Protein AF-A0A7S2UHL0-F1 (afdb_monomer_lite)

Sequence (175 aa):
FMGHSFGGSTALTAAHRRPHIPLCVVAHEPAVDWMPSDSRQALFLKEQIIGNESGEEKKDNNMKQKGHAQSIHDVNMLFLYSHEWNGYGWGCIKELKELQQIGKLGPANGLSDVGVIDEAFHQEFSDSCSLTPLWLGRATKATGKRNPLDTSEEISTRTHSFIESARRSSMSTED

Structure (mmCIF, N/CA/C/O backbone):
data_AF-A0A7S2UHL0-F1
#
_entry.id   AF-A0A7S2UHL0-F1
#
loop_
_atom_site.group_PDB
_atom_site.id
_atom_site.type_symbol
_atom_site.label_atom_id
_atom_site.label_alt_id
_atom_site.label_comp_id
_atom_site.label_asym_id
_atom_site.label_entity_id
_atom_site.label_seq_id
_atom_site.pdbx_PDB_ins_code
_atom_site.Cartn_x
_atom_site.Cartn_y
_atom_site.Cartn_z
_atom_site.occupancy
_atom_site.B_iso_or_equiv
_atom_site.auth_seq_id
_atom_site.auth_comp_id
_atom_site.auth_asym_id
_atom_site.auth_atom_id
_atom_site.pdbx_PDB_model_num
ATOM 1 N N . PHE A 1 1 ? -6.599 -9.002 6.830 1.00 98.12 1 PHE A N 1
ATOM 2 C CA . PHE A 1 1 ? -6.925 -9.160 5.394 1.00 98.12 1 PHE A CA 1
ATOM 3 C C . PHE A 1 1 ? -5.846 -8.498 4.555 1.00 98.12 1 PHE A C 1
ATOM 5 O O . PHE A 1 1 ? -5.173 -7.615 5.066 1.00 98.12 1 PHE A O 1
ATOM 12 N N . MET A 1 2 ? -5.662 -8.911 3.302 1.00 98.44 2 MET A N 1
ATOM 13 C CA . MET A 1 2 ? -4.651 -8.327 2.419 1.00 98.44 2 MET A CA 1
ATOM 14 C C . MET A 1 2 ? -5.104 -8.372 0.962 1.00 98.44 2 MET A C 1
ATOM 16 O O . MET A 1 2 ? -5.832 -9.291 0.589 1.00 98.44 2 MET A O 1
ATOM 20 N N . GLY A 1 3 ? -4.673 -7.409 0.150 1.00 98.31 3 GLY A N 1
ATOM 21 C CA . GLY A 1 3 ? -4.865 -7.469 -1.295 1.00 98.31 3 GLY A CA 1
ATOM 22 C C . GLY A 1 3 ? -4.181 -6.336 -2.054 1.00 98.31 3 GLY A C 1
ATOM 23 O O . GLY A 1 3 ? -3.825 -5.314 -1.467 1.00 98.31 3 GLY A O 1
ATOM 24 N N . HIS A 1 4 ? -4.039 -6.535 -3.365 1.00 98.50 4 HIS A N 1
ATOM 25 C CA . HIS A 1 4 ? -3.467 -5.579 -4.317 1.00 98.50 4 HIS A CA 1
ATOM 26 C C . HIS A 1 4 ? -4.541 -4.965 -5.218 1.00 98.50 4 HIS A C 1
ATOM 28 O O . HIS A 1 4 ? -5.482 -5.665 -5.597 1.00 98.50 4 HIS A O 1
ATOM 34 N N . SER A 1 5 ? -4.416 -3.685 -5.581 1.00 97.88 5 SER A N 1
ATOM 35 C CA . SER A 1 5 ? -5.321 -3.017 -6.524 1.00 97.88 5 SER A CA 1
ATOM 36 C C . SER A 1 5 ? -6.781 -3.097 -6.049 1.00 97.88 5 SER A C 1
ATOM 38 O O . SER A 1 5 ? -7.103 -2.773 -4.900 1.00 97.88 5 SER A O 1
ATOM 40 N N . PHE A 1 6 ? -7.684 -3.604 -6.886 1.00 97.94 6 PHE A N 1
ATOM 41 C CA . PHE A 1 6 ? -9.060 -3.921 -6.498 1.00 97.94 6 PHE A CA 1
ATOM 42 C C . PHE A 1 6 ? -9.159 -4.887 -5.299 1.00 97.94 6 PHE A C 1
ATOM 44 O O . PHE A 1 6 ? -10.065 -4.777 -4.466 1.00 97.94 6 PHE A O 1
ATOM 51 N N . GLY A 1 7 ? -8.209 -5.814 -5.159 1.00 98.44 7 GLY A N 1
ATOM 52 C CA . GLY A 1 7 ? -8.094 -6.691 -3.995 1.00 98.44 7 GLY A CA 1
ATOM 53 C C . GLY A 1 7 ? -7.797 -5.924 -2.703 1.00 98.44 7 GLY A C 1
ATOM 54 O O . GLY A 1 7 ? -8.338 -6.275 -1.656 1.00 98.44 7 GLY A O 1
ATOM 55 N N . GLY A 1 8 ? -7.016 -4.840 -2.770 1.00 98.31 8 GLY A N 1
ATOM 56 C CA . GLY A 1 8 ? -6.764 -3.950 -1.630 1.00 98.31 8 GLY A CA 1
ATOM 57 C C . GLY A 1 8 ? -8.044 -3.248 -1.171 1.00 98.31 8 GLY A C 1
ATOM 58 O O . GLY A 1 8 ? -8.398 -3.290 0.007 1.00 98.31 8 GLY A O 1
ATOM 59 N N . SER A 1 9 ? -8.817 -2.710 -2.117 1.00 98.12 9 SER A N 1
ATOM 60 C CA . SER A 1 9 ? -10.146 -2.130 -1.861 1.00 98.12 9 SER A CA 1
ATOM 61 C C . SER A 1 9 ? -11.136 -3.142 -1.291 1.00 98.12 9 SER A C 1
ATOM 63 O O . SER A 1 9 ? -11.930 -2.826 -0.399 1.00 98.12 9 SER A O 1
ATOM 65 N N . THR A 1 10 ? -11.071 -4.382 -1.773 1.00 98.50 10 THR A N 1
ATOM 66 C CA . THR A 1 10 ? -11.883 -5.491 -1.265 1.00 98.50 10 THR A CA 1
ATOM 67 C C . THR A 1 10 ? -11.500 -5.837 0.174 1.00 98.50 10 THR A C 1
ATOM 69 O O . THR A 1 10 ? -12.386 -6.004 1.012 1.00 98.50 10 THR A O 1
ATOM 72 N N . ALA A 1 11 ? -10.204 -5.881 0.499 1.00 98.44 11 ALA A N 1
ATOM 73 C CA . ALA A 1 11 ? -9.719 -6.128 1.855 1.00 98.44 11 ALA A CA 1
ATOM 74 C C . ALA A 1 11 ? -10.173 -5.036 2.839 1.00 98.44 11 ALA A C 1
ATOM 76 O O . ALA A 1 11 ? -10.646 -5.359 3.931 1.00 98.44 11 ALA A O 1
ATOM 77 N N . LEU A 1 12 ? -10.108 -3.764 2.430 1.00 98.12 12 LEU A N 1
ATOM 78 C CA . LEU A 1 12 ? -10.618 -2.626 3.207 1.00 98.12 12 LEU A CA 1
ATOM 79 C C . LEU A 1 12 ? -12.135 -2.710 3.405 1.00 98.12 12 LEU A C 1
ATOM 81 O O . LEU A 1 12 ? -12.628 -2.570 4.520 1.00 98.12 12 LEU A O 1
ATOM 85 N N . THR A 1 13 ? -12.884 -3.018 2.346 1.00 97.81 13 THR A N 1
ATOM 86 C CA . THR A 1 13 ? -14.345 -3.205 2.407 1.00 97.81 13 THR A CA 1
ATOM 87 C C . THR A 1 13 ? -14.726 -4.351 3.348 1.00 97.81 13 THR A C 1
ATOM 89 O O . THR A 1 13 ? -15.669 -4.238 4.133 1.00 97.81 13 THR A O 1
ATOM 92 N N . ALA A 1 14 ? -13.990 -5.463 3.303 1.00 97.88 14 ALA A N 1
ATOM 93 C CA . ALA A 1 14 ? -14.208 -6.595 4.196 1.00 97.88 14 ALA A CA 1
ATOM 94 C C . ALA A 1 14 ? -13.938 -6.216 5.658 1.00 97.88 14 ALA A C 1
ATOM 96 O O . ALA A 1 14 ? -14.745 -6.546 6.527 1.00 97.88 14 ALA A O 1
ATOM 97 N N . ALA A 1 15 ? -12.855 -5.480 5.922 1.00 96.81 15 ALA A N 1
ATOM 98 C CA . ALA A 1 15 ? -12.535 -4.985 7.255 1.00 96.81 15 ALA A CA 1
ATOM 99 C C . ALA A 1 15 ? -13.578 -3.988 7.767 1.00 96.81 15 ALA A C 1
ATOM 101 O O . ALA A 1 15 ? -14.041 -4.135 8.888 1.00 96.81 15 ALA A O 1
ATOM 102 N N . HIS A 1 16 ? -14.045 -3.055 6.934 1.00 95.44 16 HIS A N 1
ATOM 103 C CA . HIS A 1 16 ? -15.143 -2.155 7.293 1.00 95.44 16 HIS A CA 1
ATOM 104 C C . HIS A 1 16 ? -16.409 -2.919 7.707 1.00 95.44 16 HIS A C 1
ATOM 106 O O . HIS A 1 16 ? -17.051 -2.592 8.702 1.00 95.44 16 HIS A O 1
ATOM 112 N N . ARG A 1 17 ? -16.775 -3.964 6.959 1.00 95.44 17 ARG A N 1
ATOM 113 C CA . ARG A 1 17 ? -17.995 -4.745 7.222 1.00 95.44 17 ARG A CA 1
ATOM 114 C C . ARG A 1 17 ? -17.859 -5.705 8.403 1.00 95.44 17 ARG A C 1
ATOM 116 O O . ARG A 1 17 ? -18.878 -6.168 8.926 1.00 95.44 17 ARG A O 1
ATOM 123 N N . ARG A 1 18 ? -16.631 -6.078 8.767 1.00 95.06 18 ARG A N 1
ATOM 124 C CA . ARG A 1 18 ? -16.306 -7.062 9.808 1.00 95.06 18 ARG A CA 1
ATOM 125 C C . ARG A 1 18 ? -15.017 -6.671 10.558 1.00 95.06 18 ARG A C 1
ATOM 127 O O . ARG A 1 18 ? -14.043 -7.421 10.502 1.00 95.06 18 ARG A O 1
ATOM 134 N N . PRO A 1 19 ? -14.996 -5.531 11.269 1.00 92.75 19 PRO A N 1
ATOM 135 C CA . PRO A 1 19 ? -13.764 -4.975 11.845 1.00 92.75 19 PRO A CA 1
ATOM 136 C C . PRO A 1 19 ? -13.177 -5.820 12.983 1.00 92.75 19 PRO A C 1
ATOM 138 O O . PRO A 1 19 ? -1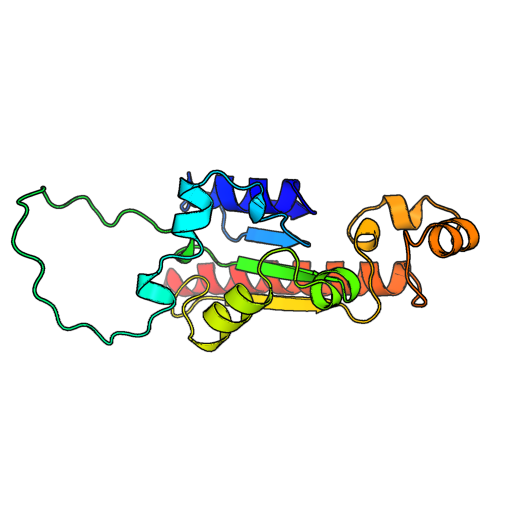1.974 -5.802 13.189 1.00 92.75 19 PRO A O 1
ATOM 141 N N . HIS A 1 20 ? -13.984 -6.639 13.661 1.00 92.19 20 HIS A N 1
ATOM 142 C CA . HIS A 1 20 ? -13.523 -7.569 14.703 1.00 92.19 20 HIS A CA 1
ATOM 143 C C . HIS A 1 20 ? -12.825 -8.834 14.177 1.00 92.19 20 HIS A C 1
ATOM 145 O O . HIS A 1 20 ? -12.327 -9.618 14.978 1.00 92.19 20 HIS A O 1
ATOM 151 N N . ILE A 1 21 ? -12.850 -9.100 12.866 1.00 94.81 21 ILE A N 1
ATOM 152 C CA . ILE A 1 21 ? -12.260 -10.324 12.300 1.00 94.81 21 ILE A CA 1
ATOM 153 C C . ILE A 1 21 ? -10.753 -10.174 12.042 1.00 94.81 21 ILE A C 1
ATOM 155 O O . ILE A 1 21 ? -9.990 -11.036 12.481 1.00 94.81 21 ILE A O 1
ATOM 159 N N . PRO A 1 22 ? -10.283 -9.169 11.278 1.00 96.44 22 PRO A N 1
ATOM 160 C CA . PRO A 1 22 ? -8.869 -9.082 10.949 1.00 96.44 22 PRO A CA 1
ATOM 161 C C . PRO A 1 22 ? -8.051 -8.493 12.104 1.00 96.44 22 PRO A C 1
ATOM 163 O O . PRO A 1 22 ? -8.395 -7.452 12.644 1.00 96.44 22 PRO A O 1
ATOM 166 N N . LEU A 1 23 ? -6.884 -9.086 12.375 1.00 95.50 23 LEU A N 1
ATOM 167 C CA . LEU A 1 23 ? -5.843 -8.463 13.206 1.00 95.50 23 LEU A CA 1
ATOM 168 C C . LEU A 1 23 ? -5.365 -7.124 12.611 1.00 95.50 23 LEU A C 1
ATOM 170 O O . LEU A 1 23 ? -5.127 -6.147 13.316 1.00 95.50 23 LEU A O 1
ATOM 174 N N . CYS A 1 24 ? -5.173 -7.108 11.294 1.00 97.75 24 CYS A N 1
ATOM 175 C CA . CYS A 1 24 ? -4.759 -5.939 10.533 1.00 97.75 24 CYS A CA 1
ATOM 176 C C . CYS A 1 24 ? -5.201 -6.054 9.066 1.00 97.75 24 CYS A C 1
ATOM 178 O O . CYS A 1 24 ? -5.599 -7.133 8.592 1.00 97.75 24 CYS A O 1
ATOM 180 N N . VAL A 1 25 ? -5.121 -4.944 8.337 1.00 98.31 25 VAL A N 1
ATOM 181 C CA . VAL A 1 25 ? -5.343 -4.874 6.889 1.00 98.31 25 VAL A CA 1
ATOM 182 C C . VAL A 1 25 ? -4.079 -4.388 6.197 1.00 98.31 25 VAL A C 1
ATOM 184 O O . VAL A 1 25 ? -3.507 -3.382 6.599 1.00 98.31 25 VAL A O 1
ATOM 187 N N . VAL A 1 26 ? -3.672 -5.080 5.135 1.00 98.69 26 VAL A N 1
ATOM 188 C CA . VAL A 1 26 ? -2.591 -4.639 4.249 1.00 98.69 26 VAL A CA 1
ATOM 189 C C . VAL A 1 26 ? -3.161 -4.395 2.855 1.00 98.69 26 VAL A C 1
ATOM 191 O O . VAL A 1 26 ? -3.593 -5.325 2.176 1.00 98.69 26 VAL A O 1
ATOM 194 N N . ALA A 1 27 ? -3.188 -3.140 2.433 1.00 98.56 27 ALA A N 1
ATOM 195 C CA . ALA A 1 27 ? -3.685 -2.723 1.135 1.00 98.56 27 ALA A CA 1
ATOM 196 C C . ALA A 1 27 ? -2.513 -2.253 0.268 1.00 98.56 27 ALA A C 1
ATOM 198 O O . ALA A 1 27 ? -1.939 -1.185 0.479 1.00 98.56 27 ALA A O 1
ATOM 199 N N . HIS A 1 28 ? -2.146 -3.066 -0.715 1.00 98.69 28 HIS A N 1
ATOM 200 C CA . HIS A 1 28 ? -1.170 -2.695 -1.731 1.00 98.69 28 HIS A CA 1
ATOM 201 C C . HIS A 1 28 ? -1.897 -1.964 -2.852 1.00 98.69 28 HIS A C 1
ATOM 203 O O . HIS A 1 28 ? -2.751 -2.548 -3.511 1.00 98.69 28 HIS A O 1
ATOM 209 N N . GLU A 1 29 ? -1.596 -0.684 -3.041 1.00 97.75 29 GLU A N 1
ATOM 210 C CA . GLU A 1 29 ? -2.170 0.153 -4.096 1.00 97.75 29 GLU A CA 1
ATOM 211 C C . GLU A 1 29 ? -3.693 0.011 -4.220 1.00 97.75 29 GLU A C 1
ATOM 213 O O . GLU A 1 29 ? -4.190 -0.371 -5.276 1.00 97.75 29 GLU A O 1
ATOM 218 N N . PRO A 1 30 ? -4.478 0.230 -3.153 1.00 98.25 30 PRO A N 1
ATOM 219 C CA . PRO A 1 30 ? -5.913 0.023 -3.239 1.00 98.25 30 PRO A CA 1
ATOM 220 C C . PRO A 1 30 ? -6.551 1.001 -4.230 1.00 98.25 30 PRO A C 1
ATOM 222 O O . PRO A 1 30 ? -6.405 2.218 -4.111 1.00 98.25 30 PRO A O 1
ATOM 225 N N . ALA A 1 31 ? -7.328 0.468 -5.172 1.00 97.19 31 ALA A N 1
ATOM 226 C CA . ALA A 1 31 ? -8.203 1.249 -6.050 1.00 97.19 31 ALA A CA 1
ATOM 227 C C . ALA A 1 31 ? -9.425 1.756 -5.256 1.00 97.19 31 ALA A C 1
ATOM 229 O O . ALA A 1 31 ? -10.535 1.225 -5.385 1.00 97.19 31 ALA A O 1
ATOM 230 N N . VAL A 1 32 ? -9.206 2.660 -4.292 1.00 94.69 32 VAL A N 1
ATOM 231 C CA . VAL A 1 32 ? -10.219 3.063 -3.291 1.00 94.69 32 VAL A CA 1
ATOM 232 C C . VAL A 1 32 ? -11.451 3.711 -3.917 1.00 94.69 32 VAL A C 1
ATOM 234 O O . VAL A 1 32 ? -12.536 3.679 -3.344 1.00 94.69 32 VAL A O 1
ATOM 237 N N . ASP A 1 33 ? -11.309 4.270 -5.113 1.00 91.38 33 ASP A N 1
ATOM 238 C CA . ASP A 1 33 ? -12.385 4.792 -5.947 1.00 91.38 33 ASP A CA 1
ATOM 239 C C . ASP A 1 33 ? -13.397 3.712 -6.362 1.00 91.38 33 ASP A C 1
ATOM 241 O O . ASP A 1 33 ? -14.552 4.036 -6.632 1.00 91.38 33 ASP A O 1
ATOM 245 N N . TRP A 1 34 ? -13.000 2.435 -6.346 1.00 93.38 34 TRP A N 1
ATOM 246 C CA . TRP A 1 34 ? -13.868 1.291 -6.651 1.00 93.38 34 TRP A CA 1
ATOM 247 C C . TRP A 1 34 ? -14.483 0.659 -5.397 1.00 93.38 34 TRP A C 1
ATOM 249 O O . TRP A 1 34 ? -15.219 -0.326 -5.492 1.00 93.38 34 TRP A O 1
ATOM 259 N N . MET A 1 35 ? -14.196 1.196 -4.206 1.00 96.19 35 MET A N 1
ATOM 260 C CA . MET A 1 35 ? -14.864 0.759 -2.983 1.00 96.19 35 MET A CA 1
ATOM 261 C C . MET A 1 35 ? -16.348 1.155 -3.008 1.00 96.19 35 MET A C 1
ATOM 263 O O . MET A 1 35 ? -16.692 2.245 -3.476 1.00 96.19 35 MET A O 1
ATOM 267 N N . PRO A 1 36 ? -17.241 0.331 -2.428 1.00 96.38 36 PRO A N 1
ATOM 268 C CA . PRO A 1 36 ? -18.605 0.750 -2.130 1.00 96.38 36 PRO A CA 1
ATOM 269 C C . PRO A 1 36 ? -18.630 2.081 -1.364 1.00 96.38 36 PRO A C 1
ATOM 271 O O . PRO A 1 36 ? -17.800 2.315 -0.481 1.00 96.38 36 PRO A O 1
ATOM 274 N N . SER A 1 37 ? -19.575 2.963 -1.707 1.00 94.06 37 SER A N 1
ATOM 275 C CA . SER A 1 37 ? -19.633 4.333 -1.176 1.00 94.06 37 SER A CA 1
ATOM 276 C C . SER A 1 37 ? -19.642 4.399 0.351 1.00 94.06 37 SER A C 1
ATOM 278 O O . SER A 1 37 ? -19.000 5.280 0.905 1.00 94.06 37 SER A O 1
ATOM 280 N N . ASP A 1 38 ? -20.324 3.471 1.022 1.00 93.81 38 ASP A N 1
ATOM 281 C CA . ASP A 1 38 ? -20.355 3.338 2.482 1.00 93.81 38 ASP A CA 1
ATOM 282 C C . ASP A 1 38 ? -18.963 3.047 3.060 1.00 93.81 38 ASP A C 1
ATOM 284 O O . ASP A 1 38 ? -18.512 3.735 3.971 1.00 93.81 38 ASP A O 1
ATOM 288 N N . SER A 1 39 ? -18.244 2.085 2.475 1.00 94.50 39 SER A N 1
ATOM 289 C CA . SER A 1 39 ? -16.903 1.696 2.925 1.00 94.50 39 SER A CA 1
ATOM 290 C C . SER A 1 39 ? -15.881 2.801 2.662 1.00 94.50 39 SER A C 1
ATOM 292 O O . SER A 1 39 ? -15.033 3.080 3.506 1.00 94.50 39 SER A O 1
ATOM 294 N N . ARG A 1 40 ? -15.984 3.467 1.506 1.00 94.50 40 ARG A N 1
ATOM 295 C CA . ARG A 1 40 ? -15.138 4.617 1.171 1.00 94.50 40 ARG A CA 1
ATOM 296 C C . ARG A 1 40 ? -15.406 5.794 2.106 1.00 94.50 40 ARG A C 1
ATOM 298 O O . ARG A 1 40 ? -14.468 6.394 2.612 1.00 94.50 40 ARG A O 1
ATOM 305 N N . GLN A 1 41 ? -16.674 6.112 2.368 1.00 92.69 41 GLN A N 1
ATOM 306 C CA . GLN A 1 41 ? -17.043 7.169 3.313 1.00 92.69 41 GLN A CA 1
ATOM 307 C C . GLN A 1 41 ? -16.568 6.857 4.731 1.00 92.69 41 GLN A C 1
ATOM 309 O O . GLN A 1 41 ? -16.116 7.769 5.409 1.00 92.69 41 GLN A O 1
ATOM 314 N N . ALA A 1 42 ? -16.631 5.593 5.158 1.00 92.12 42 ALA A N 1
ATOM 315 C CA . ALA A 1 42 ? -16.141 5.169 6.464 1.00 92.12 42 ALA A CA 1
ATOM 316 C C . ALA A 1 42 ? -14.619 5.315 6.616 1.00 92.12 42 ALA A C 1
ATOM 318 O O . ALA A 1 42 ? -14.170 5.599 7.719 1.00 92.12 42 ALA A O 1
ATOM 319 N N . LEU A 1 43 ? -13.852 5.138 5.532 1.00 94.25 43 LEU A N 1
ATOM 320 C CA . LEU A 1 43 ? -12.396 5.335 5.512 1.00 94.25 43 LEU A CA 1
ATOM 321 C C . LEU A 1 43 ? -11.994 6.822 5.490 1.00 94.25 43 LEU A C 1
ATOM 323 O O . LEU A 1 43 ? -10.940 7.186 6.001 1.00 94.25 43 LEU A O 1
ATOM 327 N N . PHE A 1 44 ? -12.823 7.680 4.889 1.00 92.56 44 PHE A N 1
ATOM 328 C CA . PHE A 1 44 ? -12.556 9.112 4.701 1.00 92.56 44 PHE A CA 1
ATOM 329 C C . PHE A 1 44 ? -13.594 9.996 5.406 1.00 92.56 44 PHE A C 1
ATOM 331 O O . PHE A 1 44 ? -14.035 11.006 4.847 1.00 92.56 44 PHE A O 1
ATOM 338 N N . LEU A 1 45 ? -14.049 9.608 6.603 1.00 80.25 45 LEU A N 1
ATOM 339 C CA . LEU A 1 45 ? -15.083 10.354 7.326 1.00 80.25 45 LEU A CA 1
ATOM 340 C C . LEU A 1 45 ? -14.675 11.829 7.440 1.00 80.25 45 LEU A C 1
ATOM 342 O O . LEU A 1 45 ? -13.624 12.154 7.988 1.00 80.25 45 LEU A O 1
ATOM 346 N N . LYS A 1 46 ? -15.519 12.737 6.927 1.00 60.12 46 LYS A N 1
ATOM 347 C CA . LYS A 1 46 ? -15.235 14.186 6.888 1.00 60.12 46 LYS A CA 1
ATOM 348 C C . LYS A 1 46 ? -14.870 14.759 8.257 1.00 60.12 46 LYS A C 1
ATOM 350 O O . LYS A 1 46 ? -14.049 15.662 8.332 1.00 60.12 46 LYS A O 1
ATOM 355 N N . GLU A 1 47 ? -15.463 14.216 9.313 1.00 60.88 47 GLU A N 1
ATOM 356 C CA . GLU A 1 47 ? -15.218 14.588 10.712 1.00 60.88 47 GLU A CA 1
ATOM 357 C C . GLU A 1 47 ? -13.787 14.264 11.173 1.00 60.88 47 GLU A C 1
ATOM 359 O O . GLU A 1 47 ? -13.292 14.862 12.120 1.00 60.88 47 GLU A O 1
ATOM 364 N N . GLN A 1 48 ? -13.105 13.329 10.506 1.00 57.56 48 GLN A N 1
ATOM 365 C CA . GLN A 1 48 ? -11.699 13.017 10.762 1.00 57.56 48 GLN A CA 1
ATOM 366 C C . GLN A 1 48 ? -10.746 13.900 9.949 1.00 57.56 48 GLN A C 1
ATOM 368 O O . GLN A 1 48 ? -9.646 14.170 10.416 1.00 57.56 48 GLN A O 1
ATOM 373 N N . ILE A 1 49 ? -11.161 14.348 8.759 1.00 55.78 49 ILE A N 1
ATOM 374 C CA . ILE A 1 49 ? -10.343 15.165 7.843 1.00 55.78 49 ILE A CA 1
ATOM 375 C C . ILE A 1 49 ? -10.404 16.650 8.226 1.00 55.78 49 ILE A C 1
ATOM 377 O O . ILE A 1 49 ? -9.409 17.365 8.147 1.00 55.78 49 ILE A O 1
ATOM 381 N N . ILE A 1 50 ? -11.568 17.123 8.671 1.00 53.22 50 ILE A N 1
ATOM 382 C CA . ILE A 1 50 ? -11.770 18.494 9.135 1.00 53.22 50 ILE A CA 1
ATOM 383 C C . ILE A 1 50 ? -11.560 18.474 10.647 1.00 53.22 50 ILE A C 1
ATOM 385 O O . ILE A 1 50 ? -12.487 18.183 11.400 1.00 53.22 50 ILE A O 1
ATOM 389 N N . GLY A 1 51 ? -10.327 18.718 11.094 1.00 47.44 51 GLY A N 1
ATOM 390 C CA . GLY A 1 51 ? -10.017 18.835 12.517 1.00 47.44 51 GLY A CA 1
ATOM 391 C C . GLY A 1 51 ? -11.006 19.782 13.201 1.00 47.44 51 GLY A C 1
ATOM 392 O O . GLY A 1 51 ? -11.139 20.918 12.774 1.00 47.44 51 GLY A O 1
ATOM 393 N N . ASN A 1 52 ? -11.738 19.273 14.198 1.00 42.97 52 ASN A N 1
ATOM 394 C CA . ASN A 1 52 ? -12.655 19.960 15.119 1.00 42.97 52 ASN A CA 1
ATOM 395 C C . ASN A 1 52 ? -12.726 21.507 15.029 1.00 42.97 52 ASN A C 1
ATOM 397 O O . ASN A 1 52 ? -12.267 22.193 15.939 1.00 42.97 52 ASN A O 1
ATOM 401 N N . GLU A 1 53 ? -13.374 22.063 14.002 1.00 46.88 53 GLU A N 1
ATOM 402 C CA . GLU A 1 53 ? -13.649 23.512 13.916 1.00 46.88 53 GLU A CA 1
ATOM 403 C C . GLU A 1 53 ? -15.140 23.874 13.950 1.00 46.88 53 GLU A C 1
ATOM 405 O O . GLU A 1 53 ? -15.504 25.034 13.800 1.00 46.88 53 GLU A O 1
ATOM 410 N N . SER A 1 54 ? -16.043 22.934 14.227 1.00 42.94 54 SER A N 1
ATOM 411 C CA . SER A 1 54 ? -17.462 23.276 14.414 1.00 42.94 54 SER A CA 1
ATOM 412 C C . SER A 1 54 ? -17.999 22.737 15.731 1.00 42.94 54 SER A C 1
ATOM 414 O O . SER A 1 54 ? -18.542 21.639 15.821 1.00 42.94 54 SER A O 1
ATOM 416 N N . GLY A 1 55 ? -17.881 23.572 16.765 1.00 43.06 55 GLY A N 1
ATOM 417 C CA . GLY A 1 55 ? -18.790 23.561 17.904 1.00 43.06 55 GLY A CA 1
ATOM 418 C C . GLY A 1 55 ? -20.189 23.993 17.467 1.00 43.06 55 GLY A C 1
ATOM 419 O O . GLY A 1 55 ? -20.645 25.069 17.835 1.00 43.06 55 GLY A O 1
ATOM 420 N N . GLU A 1 56 ? -20.859 23.169 16.663 1.00 43.84 56 GLU A N 1
ATOM 421 C CA . GLU A 1 56 ? -22.282 23.327 16.383 1.00 43.84 56 GLU A CA 1
ATOM 422 C C . GLU A 1 56 ? -23.064 22.176 17.014 1.00 43.84 56 GLU A C 1
ATOM 424 O O . GLU A 1 56 ? -22.976 21.013 16.615 1.00 43.84 56 GLU A O 1
ATOM 429 N N . GLU A 1 57 ? -23.835 22.546 18.034 1.00 49.12 57 GLU A N 1
ATOM 430 C CA . GLU A 1 57 ? -24.844 21.743 18.709 1.00 49.12 57 GLU A CA 1
ATOM 431 C C . GLU A 1 57 ? -25.816 21.119 17.693 1.00 49.12 57 GLU A C 1
ATOM 433 O O . GLU A 1 57 ? -26.792 21.735 17.253 1.00 49.12 57 GLU A O 1
ATOM 438 N N . LYS A 1 58 ? -25.593 19.854 17.325 1.00 48.28 58 LYS A N 1
ATOM 439 C CA . LYS A 1 58 ? -26.624 19.065 16.648 1.00 48.28 58 LYS A CA 1
ATOM 440 C C . LYS A 1 58 ? -27.601 18.518 17.679 1.00 48.28 58 LYS A C 1
ATOM 442 O O . LYS A 1 58 ? -27.306 17.583 18.417 1.00 48.28 58 LYS A O 1
ATOM 447 N N . LYS A 1 59 ? -28.775 19.150 17.672 1.00 43.38 59 LYS A N 1
ATOM 448 C CA . LYS A 1 59 ? -30.011 18.773 18.359 1.00 43.38 59 LYS A CA 1
ATOM 449 C C . LYS A 1 59 ? -30.289 17.270 18.337 1.00 43.38 59 LYS A C 1
ATOM 451 O O . LYS A 1 59 ? -30.179 16.615 17.300 1.00 43.38 59 LYS A O 1
ATOM 456 N N . ASP A 1 60 ? -30.744 16.822 19.501 1.00 52.47 60 ASP A N 1
ATOM 457 C CA . ASP A 1 60 ? -31.392 15.560 19.831 1.00 52.47 60 ASP A CA 1
ATOM 458 C C . ASP A 1 60 ? -32.008 14.803 18.652 1.00 52.47 60 ASP A C 1
ATOM 460 O O . ASP A 1 60 ? -33.001 15.221 18.056 1.00 52.47 60 ASP A O 1
ATOM 464 N N . ASN A 1 61 ? -31.503 13.590 18.434 1.00 42.81 61 ASN A N 1
ATOM 465 C CA . ASN A 1 61 ? -32.343 12.485 18.007 1.00 42.81 61 ASN A CA 1
ATOM 466 C C . ASN A 1 61 ? -32.103 11.301 18.941 1.00 42.81 61 ASN A C 1
ATOM 468 O O . ASN A 1 61 ? -31.055 10.659 18.928 1.00 42.81 61 ASN A O 1
ATOM 472 N N . ASN A 1 62 ? -33.127 11.039 19.750 1.00 45.75 62 ASN A N 1
ATOM 473 C CA . ASN A 1 62 ? -33.308 9.895 20.632 1.00 45.75 62 ASN A CA 1
ATOM 474 C C . ASN A 1 62 ? -33.204 8.568 19.856 1.00 45.75 62 ASN A C 1
ATOM 476 O O . ASN A 1 62 ? -34.204 7.934 19.514 1.00 45.75 62 ASN A O 1
ATOM 480 N N . MET A 1 63 ? -31.983 8.116 19.591 1.00 44.69 63 MET A N 1
ATOM 481 C CA . MET A 1 63 ? -31.717 6.785 19.072 1.00 44.69 63 MET A CA 1
ATOM 482 C C . MET A 1 63 ? -30.825 6.068 20.077 1.00 44.69 63 MET A C 1
ATOM 484 O O . MET A 1 63 ? -29.627 6.312 20.154 1.00 44.69 63 MET A O 1
ATOM 488 N N . LYS A 1 64 ? -31.494 5.238 20.890 1.00 40.62 64 LYS A N 1
ATOM 489 C CA . LYS A 1 64 ? -30.984 4.141 21.727 1.00 40.62 64 LYS A CA 1
ATOM 490 C C . LYS A 1 64 ? -29.483 3.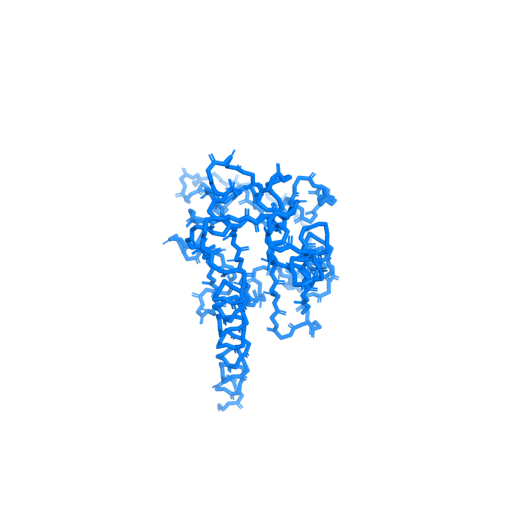916 21.573 1.00 40.62 64 LYS A C 1
ATOM 492 O O . LYS A 1 64 ? -29.064 3.610 20.460 1.00 40.62 64 LYS A O 1
ATOM 497 N N . GLN A 1 65 ? -28.748 3.969 22.690 1.00 44.47 65 GLN A N 1
ATOM 498 C CA . GLN A 1 65 ? -27.377 3.467 22.854 1.00 44.47 65 GLN A CA 1
ATOM 499 C C . GLN A 1 65 ? -27.124 2.250 21.947 1.00 44.47 65 GLN A C 1
ATOM 501 O O . GLN A 1 65 ? -27.398 1.106 22.309 1.00 44.47 65 GLN A O 1
ATOM 506 N N . LYS A 1 66 ? -26.646 2.498 20.726 1.00 43.56 66 LYS A N 1
ATOM 507 C CA . LYS A 1 66 ? -26.065 1.471 19.877 1.00 43.56 66 LYS A CA 1
ATOM 508 C C . LYS A 1 66 ? -24.660 1.331 20.424 1.00 43.56 66 LYS A C 1
ATOM 510 O O . LYS A 1 66 ? -23.920 2.313 20.413 1.00 43.56 66 LYS A O 1
ATOM 515 N N . GLY A 1 67 ? -24.336 0.152 20.958 1.00 47.38 67 GLY A N 1
ATOM 516 C CA . GLY A 1 67 ? -22.964 -0.176 21.342 1.00 47.38 67 GLY A CA 1
ATOM 517 C C . GLY A 1 67 ? -22.013 0.296 20.247 1.00 47.38 67 GLY A C 1
ATOM 518 O O . GLY A 1 67 ? -22.383 0.200 19.075 1.00 47.38 67 GLY A O 1
ATOM 519 N N . HIS A 1 68 ? -20.880 0.890 20.643 1.00 52.09 68 HIS A N 1
ATOM 520 C CA . HIS A 1 68 ? -19.900 1.498 19.742 1.00 52.09 68 HIS A CA 1
ATOM 521 C C . HIS A 1 68 ? -19.826 0.719 18.428 1.00 52.09 68 HIS A C 1
ATOM 523 O O . HIS A 1 68 ? -19.373 -0.426 18.402 1.00 52.09 68 HIS A O 1
ATOM 529 N N . ALA A 1 69 ? -20.372 1.303 17.357 1.00 68.00 69 ALA A N 1
ATOM 530 C CA . ALA A 1 69 ? -20.307 0.687 16.047 1.00 68.00 69 ALA A CA 1
ATOM 531 C C . ALA A 1 69 ? -18.827 0.659 15.672 1.00 68.00 69 ALA A C 1
ATOM 533 O O . ALA A 1 69 ? -18.235 1.716 15.469 1.00 68.00 69 ALA A O 1
ATOM 534 N N . GLN A 1 70 ? -18.239 -0.537 15.680 1.00 80.25 70 GLN A N 1
ATOM 535 C CA . GLN A 1 70 ? -16.825 -0.727 15.385 1.00 80.25 70 GLN A CA 1
ATOM 536 C C . GLN A 1 70 ? -16.498 -0.091 14.029 1.00 80.25 70 GLN A C 1
ATOM 538 O O . GLN A 1 70 ? -17.208 -0.300 13.040 1.00 80.25 70 GLN A O 1
ATOM 543 N N . SER A 1 71 ? -15.446 0.715 14.011 1.00 89.62 71 SER A N 1
ATOM 544 C CA . SER A 1 71 ? -14.977 1.476 12.862 1.00 89.62 71 SER A CA 1
ATOM 545 C C . SER A 1 71 ? -13.913 0.694 12.095 1.00 89.62 71 SER A C 1
ATOM 547 O O . SER A 1 71 ? -13.189 -0.119 12.665 1.00 89.62 71 SER A O 1
ATOM 549 N N . ILE A 1 72 ? -13.741 0.984 10.799 1.00 93.81 72 ILE A N 1
ATOM 550 C CA . ILE A 1 72 ? -12.551 0.512 10.064 1.00 93.81 72 ILE A CA 1
ATOM 551 C C . ILE A 1 72 ? -11.260 1.068 10.692 1.00 93.81 72 ILE A C 1
ATOM 553 O O . ILE A 1 72 ? -10.218 0.423 10.638 1.00 93.81 72 ILE A O 1
ATOM 557 N N . HIS A 1 73 ? -11.353 2.221 11.362 1.00 94.56 73 HIS A N 1
ATOM 558 C CA . HIS A 1 73 ? -10.255 2.829 12.110 1.00 94.56 73 HIS A CA 1
ATOM 559 C C . HIS A 1 73 ? -9.986 2.142 13.458 1.00 94.56 73 HIS A C 1
ATOM 561 O O . HIS A 1 73 ? -9.056 2.531 14.144 1.00 94.56 73 HIS A O 1
ATOM 567 N N . ASP A 1 74 ? -10.725 1.094 13.829 1.00 93.06 74 ASP A N 1
ATOM 568 C CA . ASP A 1 74 ? -10.367 0.248 14.978 1.00 93.06 74 ASP A CA 1
ATOM 569 C C . ASP A 1 74 ? -9.388 -0.875 14.580 1.00 93.06 74 ASP A C 1
ATOM 571 O O . ASP A 1 74 ? -8.961 -1.661 15.424 1.00 93.06 74 ASP A O 1
ATOM 575 N N . VAL A 1 75 ? -9.002 -0.953 13.299 1.00 95.56 75 VAL A N 1
ATOM 576 C CA . VAL A 1 75 ? -8.112 -1.985 12.752 1.00 95.56 75 VAL A CA 1
ATOM 577 C C . VAL A 1 75 ? -6.796 -1.360 12.298 1.00 95.56 75 VAL A C 1
ATOM 579 O O . VAL A 1 75 ? -6.792 -0.349 11.600 1.00 95.56 75 VAL A O 1
ATOM 582 N N . ASN A 1 76 ? -5.668 -1.982 12.649 1.00 97.12 76 ASN A N 1
ATOM 583 C CA . ASN A 1 76 ? -4.344 -1.583 12.160 1.00 97.12 76 ASN A CA 1
ATOM 584 C C . ASN A 1 76 ? -4.280 -1.695 10.628 1.00 97.12 76 ASN A C 1
ATOM 586 O O . ASN A 1 76 ? -4.597 -2.756 10.077 1.00 97.12 76 ASN A O 1
ATOM 590 N N . MET A 1 77 ? -3.851 -0.637 9.936 1.00 98.12 77 MET A N 1
ATOM 591 C CA . MET A 1 77 ? -3.849 -0.580 8.470 1.00 98.12 77 MET A CA 1
ATOM 592 C C . MET A 1 77 ? -2.487 -0.195 7.890 1.00 98.12 77 MET A C 1
ATOM 594 O O . MET A 1 77 ? -1.928 0.843 8.227 1.00 98.12 77 MET A O 1
ATOM 598 N N . LEU A 1 78 ? -1.992 -0.989 6.944 1.00 98.69 78 LEU A N 1
ATOM 599 C CA . LEU A 1 78 ? -0.850 -0.640 6.104 1.00 98.69 78 LEU A CA 1
ATOM 600 C C . LEU A 1 78 ? -1.324 -0.377 4.681 1.00 98.69 78 LEU A C 1
ATOM 602 O O . LEU A 1 78 ? -1.930 -1.246 4.055 1.00 98.69 78 LEU A O 1
ATOM 606 N N . PHE A 1 79 ? -0.965 0.785 4.153 1.00 98.69 79 PHE A N 1
ATOM 607 C CA . PHE A 1 79 ? -1.085 1.119 2.745 1.00 98.69 79 PHE A CA 1
ATOM 608 C C . PHE A 1 79 ? 0.314 1.181 2.137 1.00 98.69 79 PHE A C 1
ATOM 610 O O . PHE A 1 79 ? 1.164 1.914 2.635 1.00 98.69 79 PHE A O 1
ATOM 617 N N . LEU A 1 80 ? 0.568 0.435 1.065 1.00 98.56 80 LEU A N 1
ATOM 618 C CA . LEU A 1 80 ? 1.815 0.546 0.302 1.00 98.56 80 LEU A CA 1
ATOM 619 C C . LEU A 1 80 ? 1.497 0.914 -1.136 1.00 98.56 80 LEU A C 1
ATOM 621 O O . LEU A 1 80 ? 0.687 0.247 -1.769 1.00 98.56 80 LEU A O 1
ATOM 625 N N . TYR A 1 81 ? 2.154 1.948 -1.643 1.00 98.62 81 TYR A N 1
ATOM 626 C CA . TYR A 1 81 ? 1.996 2.420 -3.011 1.00 98.62 81 TYR A CA 1
ATOM 627 C C . TYR A 1 81 ? 3.294 2.300 -3.797 1.00 98.62 81 TYR A C 1
ATOM 629 O O . TYR A 1 81 ? 4.376 2.427 -3.225 1.00 98.62 81 TYR A O 1
ATOM 637 N N . SER A 1 82 ? 3.208 2.104 -5.110 1.00 98.00 82 SER A N 1
ATOM 638 C CA . SER A 1 82 ? 4.362 2.313 -5.983 1.00 98.00 82 SER A CA 1
ATOM 639 C C . SER A 1 82 ? 4.674 3.804 -6.137 1.00 98.00 82 SER A C 1
ATOM 641 O O . SER A 1 82 ? 3.811 4.671 -5.940 1.00 98.00 82 SER A O 1
ATOM 643 N N . HIS A 1 83 ? 5.908 4.112 -6.542 1.00 97.38 83 HIS A N 1
ATOM 644 C CA . HIS A 1 83 ? 6.269 5.451 -7.001 1.00 97.38 83 HIS A CA 1
ATOM 645 C C . HIS A 1 83 ? 5.330 5.900 -8.131 1.00 97.38 83 HIS A C 1
ATOM 647 O O . HIS A 1 83 ? 4.842 7.029 -8.098 1.00 97.38 83 HIS A O 1
ATOM 653 N N . GLU A 1 84 ? 5.037 5.017 -9.092 1.00 97.00 84 GLU A N 1
ATOM 654 C CA . GLU A 1 84 ? 4.136 5.285 -10.219 1.00 97.00 84 GLU A CA 1
ATOM 655 C C . GLU A 1 84 ? 2.758 5.791 -9.756 1.00 97.00 84 GLU A C 1
ATOM 657 O O . GLU A 1 84 ? 2.345 6.897 -10.116 1.00 97.00 84 GLU A O 1
ATOM 662 N N . TRP A 1 85 ? 2.071 5.035 -8.897 1.00 96.88 85 TRP A N 1
ATOM 663 C CA . TRP A 1 85 ? 0.751 5.415 -8.386 1.00 96.88 85 TRP A CA 1
ATOM 664 C C . TRP A 1 85 ? 0.781 6.699 -7.560 1.00 96.88 85 TRP A C 1
ATOM 666 O O . TRP A 1 85 ? -0.110 7.543 -7.691 1.00 96.88 85 TRP A O 1
ATOM 676 N N . ASN A 1 86 ? 1.823 6.880 -6.744 1.00 97.44 86 ASN A N 1
ATOM 677 C CA . ASN A 1 86 ? 2.033 8.119 -5.999 1.00 97.44 86 ASN A CA 1
ATOM 678 C C . ASN A 1 86 ? 2.233 9.321 -6.933 1.00 97.44 86 ASN A C 1
ATOM 680 O O . ASN A 1 86 ? 1.678 10.388 -6.669 1.00 97.44 86 ASN A O 1
ATOM 684 N N . GLY A 1 87 ? 2.957 9.148 -8.041 1.00 96.88 87 GLY A N 1
ATOM 685 C CA . GLY A 1 87 ? 3.138 10.174 -9.068 1.00 96.88 87 GLY A CA 1
ATOM 686 C C . GLY A 1 87 ? 1.828 10.580 -9.748 1.00 96.88 87 GLY A C 1
ATOM 687 O O . GLY A 1 87 ? 1.627 11.760 -10.033 1.00 96.88 87 GLY A O 1
ATOM 688 N N . TYR A 1 88 ? 0.909 9.632 -9.947 1.00 96.69 88 TYR A N 1
ATOM 689 C CA . TYR A 1 88 ? -0.424 9.907 -10.495 1.00 96.69 88 TYR A CA 1
ATOM 690 C C . TYR A 1 88 ? -1.434 10.428 -9.468 1.00 96.69 88 TYR A C 1
ATOM 692 O O . TYR A 1 88 ? -2.482 10.946 -9.853 1.00 96.69 88 TYR A O 1
ATOM 700 N N . GLY A 1 89 ? -1.141 10.311 -8.171 1.00 94.94 89 GLY A N 1
ATOM 701 C CA . GLY A 1 89 ? -2.091 10.646 -7.110 1.00 94.94 89 GLY A CA 1
ATOM 702 C C . GLY A 1 89 ? -3.312 9.721 -7.083 1.00 94.94 89 GLY A C 1
ATOM 703 O O . GLY A 1 89 ? -4.385 10.137 -6.649 1.00 94.94 89 GLY A O 1
ATOM 704 N N . TRP A 1 90 ? -3.174 8.487 -7.571 1.00 96.00 90 TRP A N 1
ATOM 705 C CA . TRP A 1 90 ? -4.241 7.485 -7.532 1.00 96.00 90 TRP A CA 1
ATOM 706 C C . TRP A 1 90 ? -4.424 6.914 -6.127 1.00 96.00 90 TRP A C 1
ATOM 708 O O . TRP A 1 90 ? -3.578 7.102 -5.261 1.00 96.00 90 TRP A O 1
ATOM 718 N N . GLY A 1 91 ? -5.552 6.248 -5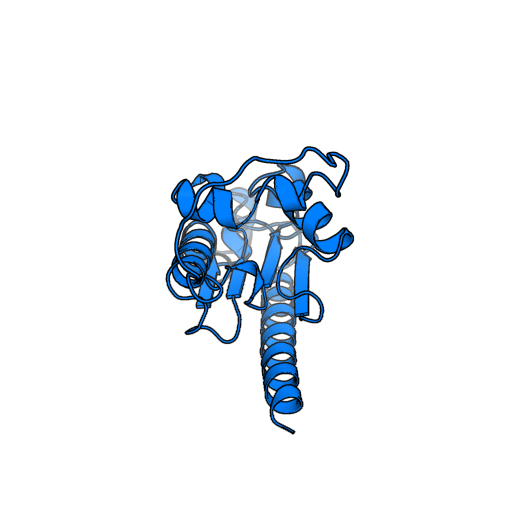.871 1.00 94.88 91 GLY A N 1
ATOM 719 C CA . GLY A 1 91 ? -5.797 5.591 -4.582 1.00 94.88 91 GLY A CA 1
ATOM 720 C C . GLY A 1 91 ? -6.002 6.535 -3.385 1.00 94.88 91 GLY A C 1
ATOM 721 O O . GLY A 1 91 ? -5.983 6.075 -2.249 1.00 94.88 91 GLY A O 1
ATOM 722 N N . CYS A 1 92 ? -6.188 7.843 -3.610 1.00 95.50 92 CYS A N 1
ATOM 723 C CA . CYS A 1 92 ? -6.297 8.857 -2.546 1.00 95.50 92 CYS A CA 1
ATOM 724 C C . CYS A 1 92 ? -5.094 8.850 -1.577 1.00 95.50 92 CYS A C 1
ATOM 726 O O . CYS A 1 92 ? -5.237 8.972 -0.359 1.00 95.50 92 CYS A O 1
ATOM 728 N N . ILE A 1 93 ? -3.881 8.671 -2.116 1.00 95.81 93 ILE A N 1
ATOM 729 C CA . ILE A 1 93 ? -2.639 8.592 -1.326 1.00 95.81 93 ILE A CA 1
ATOM 730 C C . ILE A 1 93 ? -2.429 9.835 -0.461 1.00 95.81 93 ILE A C 1
ATOM 732 O O . ILE A 1 93 ? -1.942 9.720 0.662 1.00 95.81 93 ILE A O 1
ATOM 736 N N . LYS A 1 94 ? -2.760 11.022 -0.984 1.00 95.25 94 LYS A N 1
ATOM 737 C CA . LYS A 1 94 ? -2.553 12.287 -0.270 1.00 95.25 94 LYS A CA 1
ATOM 738 C C . LYS A 1 94 ? -3.438 12.350 0.966 1.00 95.25 94 LYS A C 1
ATOM 740 O O . LYS A 1 94 ? -2.928 12.557 2.058 1.00 95.25 94 LYS A O 1
ATOM 745 N N . GLU A 1 95 ? -4.718 12.055 0.798 1.00 95.12 95 GLU A N 1
ATOM 746 C CA . GLU A 1 95 ? -5.715 12.039 1.862 1.00 95.12 95 GLU A CA 1
ATOM 747 C C . GLU A 1 95 ? -5.377 10.980 2.923 1.00 95.12 95 GLU A C 1
ATOM 749 O O . GLU A 1 95 ? -5.492 11.233 4.119 1.00 95.12 95 GLU A O 1
ATOM 754 N N . LEU A 1 96 ? -4.893 9.803 2.513 1.00 95.94 96 LEU A N 1
ATOM 755 C CA . LEU A 1 96 ? -4.444 8.768 3.450 1.00 95.94 96 LEU A CA 1
ATOM 756 C C . LEU A 1 96 ? -3.195 9.191 4.236 1.00 95.94 96 LEU A C 1
ATOM 758 O O . LEU A 1 96 ? -3.127 8.952 5.442 1.00 95.94 96 LEU A O 1
ATOM 762 N N . LYS A 1 97 ? -2.220 9.837 3.583 1.00 96.00 97 LYS A N 1
ATOM 763 C CA . LYS A 1 97 ? -1.043 10.404 4.263 1.00 96.00 97 LYS A CA 1
ATOM 764 C C . LYS A 1 97 ? -1.440 11.513 5.233 1.00 96.00 97 LYS A C 1
ATOM 766 O O . LYS A 1 97 ? -0.894 11.566 6.329 1.00 96.00 97 LYS A O 1
ATOM 771 N N . GLU A 1 98 ? -2.393 12.365 4.865 1.00 94.69 98 GLU A N 1
ATOM 772 C CA . GLU A 1 98 ? -2.943 13.391 5.756 1.00 94.69 98 GLU A CA 1
ATOM 773 C C . GLU A 1 98 ? -3.587 12.748 6.990 1.00 94.69 98 GLU A C 1
ATOM 775 O O . GLU A 1 98 ? -3.216 13.098 8.108 1.00 94.69 98 GLU A O 1
ATOM 780 N N . LEU A 1 99 ? -4.453 11.741 6.808 1.00 93.56 99 LEU A N 1
ATOM 781 C CA . LEU A 1 99 ? -5.059 10.979 7.910 1.00 93.56 99 LEU A CA 1
ATOM 782 C C . LEU A 1 99 ? -4.008 10.328 8.821 1.00 93.56 99 LEU A C 1
ATOM 784 O O . LEU A 1 99 ? -4.170 10.331 10.043 1.00 93.56 99 LEU A O 1
ATOM 788 N N . GLN A 1 100 ? -2.932 9.780 8.249 1.00 94.94 100 GLN A N 1
ATOM 789 C CA . GLN A 1 100 ? -1.818 9.226 9.019 1.00 94.94 100 GLN A CA 1
ATOM 790 C C . GLN A 1 100 ? -1.125 10.312 9.851 1.00 94.94 100 GLN A C 1
ATOM 792 O O . GLN A 1 100 ? -0.912 10.122 11.047 1.00 94.94 100 GLN A O 1
ATOM 797 N N . GLN A 1 101 ? -0.800 11.455 9.242 1.00 93.75 101 GLN A N 1
ATOM 798 C CA . GLN A 1 101 ? -0.090 12.556 9.901 1.00 93.75 101 GLN A CA 1
ATOM 799 C C . GLN A 1 101 ? -0.861 13.132 11.092 1.00 93.75 101 GLN A C 1
ATOM 801 O O . GLN A 1 101 ? -0.252 13.474 12.103 1.00 93.75 101 GLN A O 1
ATOM 806 N N . ILE A 1 102 ? -2.190 13.207 11.001 1.00 92.12 102 ILE A N 1
ATOM 807 C CA . ILE A 1 102 ? -3.044 13.697 12.094 1.00 92.12 102 ILE A CA 1
ATOM 808 C C . ILE A 1 102 ? -3.441 12.601 13.102 1.00 92.12 102 ILE A C 1
ATOM 810 O O . ILE A 1 102 ? -4.265 12.851 13.983 1.00 92.12 102 ILE A O 1
ATOM 814 N N . GLY A 1 103 ? -2.900 11.382 12.974 1.00 91.88 103 GLY A N 1
ATOM 815 C CA . GLY A 1 103 ? -3.194 10.264 13.878 1.00 91.88 103 GLY A CA 1
ATOM 816 C C . GLY A 1 103 ? -4.640 9.762 13.795 1.00 91.88 103 GLY A C 1
ATOM 817 O O . GLY A 1 103 ? -5.194 9.291 14.787 1.00 91.88 103 GLY A O 1
ATOM 818 N N . LYS A 1 104 ? -5.285 9.912 12.631 1.00 92.75 104 LYS A N 1
ATOM 819 C CA . LYS A 1 104 ? -6.663 9.460 12.370 1.00 92.75 104 LYS A CA 1
ATOM 820 C C . LYS A 1 104 ? -6.735 8.232 11.468 1.00 92.75 104 LYS A C 1
ATOM 822 O O . LYS A 1 104 ? -7.821 7.694 11.268 1.00 92.75 104 LYS A O 1
ATOM 827 N N . LEU A 1 105 ? -5.611 7.763 10.931 1.00 94.75 105 LEU A N 1
ATOM 828 C CA . LEU A 1 105 ? -5.558 6.504 10.199 1.00 94.75 105 LEU A CA 1
ATOM 829 C C . LEU A 1 105 ? -5.381 5.329 11.167 1.00 94.75 105 LEU A C 1
ATOM 831 O O . LEU A 1 105 ? -4.354 5.225 11.830 1.00 94.75 105 LEU A O 1
ATOM 835 N N . GLY A 1 106 ? -6.369 4.434 11.209 1.00 94.38 106 GLY A N 1
ATOM 836 C CA . GLY A 1 106 ? -6.368 3.293 12.125 1.00 94.38 106 GLY A CA 1
ATOM 837 C C . GLY A 1 106 ? -6.522 3.688 13.598 1.00 94.38 106 GLY A C 1
ATOM 838 O O . GLY A 1 106 ? -7.003 4.789 13.886 1.00 94.38 106 GLY A O 1
ATOM 839 N N . PRO A 1 107 ? -6.178 2.781 14.533 1.00 92.75 107 PRO A N 1
ATOM 840 C CA . PRO A 1 107 ? -6.461 2.985 15.947 1.00 92.75 107 PRO A CA 1
ATOM 841 C C . PRO A 1 107 ? -5.607 4.123 16.501 1.00 92.75 107 PRO A C 1
ATOM 843 O O . PRO A 1 107 ? -4.443 4.251 16.131 1.00 92.75 107 PRO A O 1
ATOM 846 N N . ALA A 1 108 ? -6.144 4.908 17.441 1.00 87.62 108 ALA A N 1
ATOM 847 C CA . ALA A 1 108 ? -5.469 6.100 17.977 1.00 87.62 108 ALA A CA 1
ATOM 848 C C . ALA A 1 108 ? -4.062 5.828 18.552 1.00 87.62 108 ALA A C 1
ATOM 850 O O . ALA A 1 108 ? -3.190 6.685 18.474 1.00 87.62 108 ALA A O 1
ATOM 851 N N . ASN A 1 109 ? -3.843 4.627 19.095 1.00 84.81 109 ASN A N 1
ATOM 852 C CA . ASN A 1 109 ? -2.546 4.149 19.595 1.00 84.81 109 ASN A CA 1
ATOM 853 C C . ASN A 1 109 ? -2.052 2.918 18.813 1.00 84.81 109 ASN A C 1
ATOM 855 O O . ASN A 1 109 ? -1.294 2.100 19.331 1.00 84.81 109 ASN A O 1
ATOM 859 N N . GLY A 1 110 ? -2.575 2.729 17.603 1.00 87.06 110 GLY A N 1
ATOM 860 C CA . GLY A 1 110 ? -2.308 1.576 16.763 1.00 87.06 110 GLY A CA 1
ATOM 861 C C . GLY A 1 110 ? -1.102 1.764 15.856 1.00 87.06 110 GLY A C 1
ATOM 862 O O . GLY A 1 110 ? -0.431 2.794 15.831 1.00 87.06 110 GLY A O 1
ATOM 863 N N . LEU A 1 111 ? -0.859 0.729 15.066 1.00 91.50 111 LEU A N 1
ATOM 864 C CA . LEU A 1 111 ? 0.153 0.701 14.028 1.00 91.50 111 LEU A CA 1
ATOM 865 C C . LEU A 1 111 ? -0.569 0.882 12.699 1.00 91.50 111 LEU A C 1
ATOM 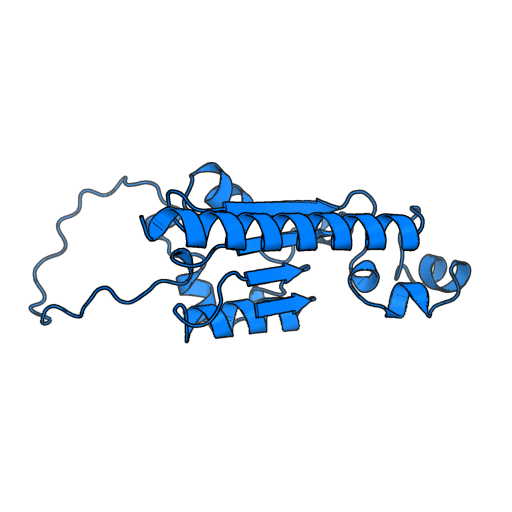867 O O . LEU A 1 111 ? -1.198 -0.052 12.202 1.00 91.50 111 LEU A O 1
ATOM 871 N N . SER A 1 112 ? -0.521 2.089 12.140 1.00 96.81 112 SER A N 1
ATOM 872 C CA . SER A 1 112 ? -0.987 2.335 10.776 1.00 96.81 112 SER A CA 1
ATOM 873 C C . SER A 1 112 ? 0.007 3.181 10.000 1.00 96.81 112 SER A C 1
ATOM 875 O O . SER A 1 112 ? 0.589 4.122 10.540 1.00 96.81 112 SER A O 1
ATOM 877 N N . ASP A 1 113 ? 0.221 2.818 8.738 1.00 97.88 113 ASP A N 1
ATOM 878 C CA . ASP A 1 113 ? 1.253 3.423 7.897 1.00 97.88 113 ASP A CA 1
ATOM 879 C C . ASP A 1 113 ? 0.809 3.574 6.438 1.00 97.88 113 ASP A C 1
ATOM 881 O O . ASP A 1 113 ? 0.052 2.752 5.918 1.00 97.88 113 ASP A O 1
ATOM 885 N N . VAL A 1 114 ? 1.308 4.622 5.777 1.00 98.38 114 VAL A N 1
ATOM 886 C CA . VAL A 1 114 ? 1.126 4.885 4.345 1.00 98.38 114 VAL A CA 1
ATOM 887 C C . VAL A 1 114 ? 2.492 5.061 3.691 1.00 98.38 114 VAL A C 1
ATOM 889 O O . VAL A 1 114 ? 3.105 6.129 3.696 1.00 98.38 114 VAL A O 1
ATOM 892 N N . GLY A 1 115 ? 2.971 3.982 3.086 1.00 98.06 115 GLY A N 1
ATOM 893 C CA . GLY A 1 115 ? 4.263 3.900 2.431 1.00 98.06 115 GLY A CA 1
ATOM 894 C C . GLY A 1 115 ? 4.228 4.114 0.926 1.00 98.06 115 GLY A C 1
ATOM 895 O O . GLY A 1 115 ? 3.238 3.823 0.259 1.00 98.06 115 GLY A O 1
ATOM 896 N N . VAL A 1 116 ? 5.367 4.545 0.383 1.00 98.50 116 VAL A N 1
ATOM 897 C CA . VAL A 1 116 ? 5.670 4.483 -1.051 1.00 98.50 116 VAL A CA 1
ATOM 898 C C . VAL A 1 116 ? 6.951 3.671 -1.235 1.00 98.50 116 VAL A C 1
ATOM 900 O O . VAL A 1 116 ? 7.893 3.868 -0.468 1.00 98.50 116 VAL A O 1
ATOM 903 N N . ILE A 1 117 ? 6.968 2.762 -2.207 1.00 98.12 117 ILE A N 1
ATOM 904 C CA . ILE A 1 117 ? 8.153 2.011 -2.635 1.00 98.12 117 ILE A CA 1
ATOM 905 C C . ILE A 1 117 ? 8.788 2.770 -3.792 1.00 98.12 117 ILE A C 1
ATOM 907 O O . ILE A 1 117 ? 8.150 2.983 -4.829 1.00 98.12 117 ILE A O 1
ATOM 911 N N . ASP A 1 118 ? 10.026 3.215 -3.599 1.00 97.12 118 ASP A N 1
ATOM 912 C CA . ASP A 1 118 ? 10.700 4.042 -4.592 1.00 97.12 118 ASP A CA 1
ATOM 913 C C . ASP A 1 118 ? 11.045 3.254 -5.862 1.00 97.12 118 ASP A C 1
ATOM 915 O O . ASP A 1 118 ? 11.382 2.067 -5.814 1.00 97.12 118 ASP A O 1
ATOM 919 N N . GLU A 1 119 ? 10.920 3.939 -7.000 1.00 95.75 119 GLU A N 1
ATOM 920 C CA . GLU A 1 119 ? 11.064 3.419 -8.367 1.00 95.75 119 GLU A CA 1
ATOM 921 C C . GLU A 1 119 ? 10.193 2.202 -8.740 1.00 95.75 119 GLU A C 1
ATOM 923 O O . GLU A 1 119 ? 10.342 1.673 -9.845 1.00 95.75 119 GLU A O 1
ATOM 928 N N . ALA A 1 120 ? 9.271 1.781 -7.871 1.00 96.81 120 ALA A N 1
ATOM 929 C CA . ALA A 1 120 ? 8.355 0.683 -8.153 1.00 96.81 120 ALA A CA 1
ATOM 930 C C . ALA A 1 120 ? 7.225 1.093 -9.108 1.00 96.81 120 ALA A C 1
ATOM 932 O O . ALA A 1 120 ? 6.874 2.276 -9.223 1.00 96.81 120 ALA A O 1
ATOM 933 N N . PHE A 1 121 ? 6.630 0.085 -9.745 1.00 97.12 121 PHE A N 1
ATOM 934 C CA . PHE A 1 121 ? 5.479 0.187 -10.651 1.00 97.12 121 PHE A CA 1
ATOM 935 C C . PHE A 1 121 ? 4.311 -0.671 -10.162 1.00 97.12 121 PHE A C 1
ATOM 937 O O . PHE A 1 121 ? 4.502 -1.597 -9.374 1.00 97.12 121 PHE A O 1
ATOM 944 N N . HIS A 1 122 ? 3.102 -0.398 -10.660 1.00 96.69 122 HIS A N 1
ATOM 945 C CA . HIS A 1 122 ? 1.880 -1.053 -10.186 1.00 96.69 122 HIS A CA 1
ATOM 946 C C . HIS A 1 122 ? 1.936 -2.587 -10.246 1.00 96.69 122 HIS A C 1
ATOM 948 O O . HIS A 1 122 ? 1.500 -3.286 -9.332 1.00 96.69 122 HIS A O 1
ATOM 954 N N . GLN A 1 123 ? 2.476 -3.130 -11.341 1.00 96.56 123 GLN A N 1
ATOM 955 C CA . GLN A 1 123 ? 2.520 -4.581 -11.548 1.00 96.56 123 GLN A CA 1
ATOM 956 C C . GLN A 1 123 ? 3.599 -5.270 -10.702 1.00 96.56 123 GLN A C 1
ATOM 958 O O . GLN A 1 123 ? 3.602 -6.495 -10.640 1.00 96.56 123 GLN A O 1
ATOM 963 N N . GLU A 1 124 ? 4.488 -4.525 -10.035 1.00 96.62 124 GLU A N 1
ATOM 964 C CA . GLU A 1 124 ? 5.539 -5.090 -9.172 1.00 96.62 124 GLU A CA 1
ATOM 965 C C . GLU A 1 124 ? 5.016 -5.568 -7.809 1.00 96.62 124 GLU A C 1
ATOM 967 O O . GLU A 1 124 ? 5.708 -6.279 -7.086 1.00 96.62 124 GLU A O 1
ATOM 972 N N . PHE A 1 125 ? 3.764 -5.247 -7.479 1.00 97.06 125 PHE A N 1
ATOM 973 C CA . PHE A 1 125 ? 3.035 -5.834 -6.351 1.00 97.06 125 PHE A CA 1
ATOM 974 C C . PHE A 1 125 ? 2.368 -7.179 -6.698 1.00 97.06 125 PHE A C 1
ATOM 976 O O . PHE A 1 125 ? 1.661 -7.752 -5.868 1.00 97.06 125 PHE A O 1
ATOM 983 N N . SER A 1 126 ? 2.571 -7.689 -7.917 1.00 95.12 126 SER A N 1
ATOM 984 C CA . SER A 1 126 ? 2.043 -8.967 -8.392 1.00 95.12 126 SER A CA 1
ATOM 985 C C . SER A 1 126 ? 3.158 -9.852 -8.943 1.00 95.12 126 SER A C 1
ATOM 987 O O . SER A 1 126 ? 4.078 -9.373 -9.601 1.00 95.12 126 SER A O 1
ATOM 989 N N . ASP A 1 127 ? 3.026 -11.171 -8.783 1.00 92.94 127 ASP A N 1
ATOM 990 C CA . ASP A 1 127 ? 3.981 -12.154 -9.316 1.00 92.94 127 ASP A CA 1
ATOM 991 C C . ASP A 1 127 ? 4.161 -12.062 -10.842 1.00 92.94 127 ASP A C 1
ATOM 993 O O . ASP A 1 127 ? 5.156 -12.545 -11.389 1.00 92.94 127 ASP A O 1
ATOM 997 N N . SER A 1 128 ? 3.241 -11.403 -11.558 1.00 89.88 128 SER A N 1
ATOM 998 C CA . SER A 1 128 ? 3.377 -11.147 -12.993 1.00 89.88 128 SER A CA 1
ATOM 999 C C . SER A 1 128 ? 4.673 -10.420 -13.364 1.00 89.88 128 SER A C 1
ATOM 1001 O O . SER A 1 128 ? 5.206 -10.669 -14.451 1.00 89.88 128 SER A O 1
ATOM 1003 N N . CYS A 1 129 ? 5.217 -9.564 -12.486 1.00 89.69 129 CYS A N 1
ATOM 1004 C CA . CYS A 1 129 ? 6.491 -8.885 -12.7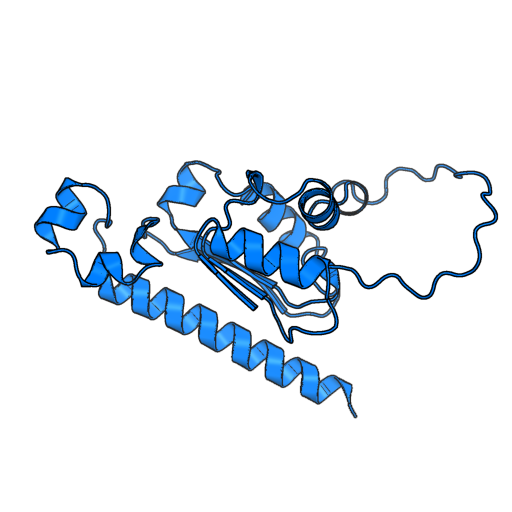44 1.00 89.69 129 CYS A CA 1
ATOM 1005 C C . CYS A 1 129 ? 7.686 -9.848 -12.753 1.00 89.69 129 CYS A C 1
ATOM 1007 O O . CYS A 1 129 ? 8.658 -9.607 -13.464 1.00 89.69 129 CYS A O 1
ATOM 1009 N N . SER A 1 130 ? 7.592 -10.954 -12.011 1.00 88.81 130 SER A N 1
ATOM 1010 C CA . SER A 1 130 ? 8.626 -11.992 -11.914 1.00 88.81 130 SER A CA 1
ATOM 1011 C C . SER A 1 130 ? 8.508 -13.040 -13.021 1.00 88.81 130 SER A C 1
ATOM 1013 O O . SER A 1 130 ? 9.492 -13.680 -13.385 1.00 88.81 130 SER A O 1
ATOM 1015 N N . LEU A 1 131 ? 7.306 -13.211 -13.580 1.00 92.25 131 LEU A N 1
ATOM 1016 C CA . LEU A 1 131 ? 7.048 -14.129 -14.694 1.00 92.25 131 LEU A CA 1
ATOM 1017 C C . LEU A 1 131 ? 7.377 -13.514 -16.062 1.00 92.25 131 LEU A C 1
ATOM 1019 O O . LEU A 1 131 ? 7.658 -14.234 -17.021 1.00 92.25 131 LEU A O 1
ATOM 1023 N N . THR A 1 132 ? 7.332 -12.187 -16.170 1.00 92.56 132 THR A N 1
ATOM 1024 C CA . THR A 1 132 ? 7.580 -11.477 -17.427 1.00 92.56 132 THR A CA 1
ATOM 1025 C C . THR A 1 132 ? 9.084 -11.289 -17.640 1.00 92.56 132 THR A C 1
ATOM 1027 O O . THR A 1 132 ? 9.759 -10.765 -16.755 1.00 92.56 132 THR A O 1
ATOM 1030 N N . PRO A 1 133 ? 9.646 -11.628 -18.818 1.00 95.69 133 PRO A N 1
ATOM 1031 C CA . PRO A 1 133 ? 11.036 -11.304 -19.123 1.00 95.69 133 PRO A CA 1
ATOM 1032 C C . PRO A 1 133 ? 11.323 -9.814 -18.897 1.00 95.69 133 PRO A C 1
ATOM 1034 O O . PRO A 1 133 ? 10.603 -8.964 -19.419 1.00 95.69 133 PRO A O 1
ATOM 1037 N N . LEU A 1 134 ? 12.393 -9.486 -18.165 1.00 94.94 134 LEU A N 1
ATOM 1038 C CA . LEU A 1 134 ? 12.670 -8.113 -17.708 1.00 94.94 134 LEU A CA 1
ATOM 1039 C C . LEU A 1 134 ? 12.666 -7.071 -18.840 1.00 94.94 134 LEU A C 1
ATOM 1041 O O . LEU A 1 134 ? 12.175 -5.957 -18.668 1.00 94.94 134 LEU A O 1
ATOM 1045 N N . TRP A 1 135 ? 13.193 -7.423 -20.017 1.00 96.06 135 TRP A N 1
ATOM 1046 C CA . TRP A 1 135 ? 13.186 -6.524 -21.176 1.00 96.06 135 TRP A CA 1
ATOM 1047 C C . TRP A 1 135 ? 11.759 -6.195 -21.642 1.00 96.06 135 TRP A C 1
ATOM 1049 O O . TRP A 1 135 ? 11.484 -5.053 -22.006 1.00 96.06 135 TRP A O 1
ATOM 1059 N N . LEU A 1 136 ? 10.847 -7.171 -21.594 1.00 96.31 136 LEU A N 1
ATOM 1060 C CA . LEU A 1 136 ? 9.451 -7.015 -21.990 1.00 96.31 136 LEU A CA 1
ATOM 1061 C C . LEU A 1 136 ? 8.673 -6.240 -20.925 1.00 96.31 136 LEU A C 1
ATOM 1063 O O . LEU A 1 136 ? 7.900 -5.346 -21.270 1.00 96.31 136 LEU A O 1
ATOM 1067 N N . GLY A 1 137 ? 8.926 -6.522 -19.643 1.00 95.62 137 GLY A N 1
ATOM 1068 C CA . GLY A 1 137 ? 8.348 -5.772 -18.525 1.00 95.62 137 GLY A CA 1
ATOM 1069 C C . GLY A 1 137 ? 8.684 -4.283 -18.611 1.00 95.62 137 GLY A C 1
ATOM 1070 O O . GLY A 1 137 ? 7.796 -3.437 -18.535 1.00 95.62 137 GLY A O 1
ATOM 1071 N N . ARG A 1 138 ? 9.944 -3.953 -18.917 1.00 95.12 138 ARG A N 1
ATOM 1072 C CA . ARG A 1 138 ? 10.387 -2.568 -19.147 1.00 95.12 138 ARG A CA 1
ATOM 1073 C C . ARG A 1 138 ? 9.777 -1.948 -20.403 1.00 95.12 138 ARG A C 1
ATOM 1075 O O . ARG A 1 138 ? 9.336 -0.803 -20.361 1.00 95.12 138 ARG A O 1
ATOM 1082 N N . ALA A 1 139 ? 9.723 -2.687 -21.513 1.00 95.31 139 ALA A N 1
ATOM 1083 C CA . ALA A 1 139 ? 9.149 -2.193 -22.768 1.00 95.31 139 ALA A CA 1
ATOM 1084 C C . ALA A 1 139 ? 7.649 -1.866 -22.647 1.00 95.31 139 ALA A C 1
ATOM 1086 O O . ALA A 1 139 ? 7.168 -0.922 -23.270 1.00 95.31 139 ALA A O 1
ATOM 1087 N N . THR A 1 140 ? 6.924 -2.625 -21.825 1.00 94.00 140 THR A N 1
ATOM 1088 C CA . THR A 1 140 ? 5.484 -2.452 -21.573 1.00 94.00 140 THR A CA 1
ATOM 1089 C C . THR A 1 140 ? 5.175 -1.592 -20.350 1.00 94.00 140 THR A C 1
ATOM 1091 O O . THR A 1 140 ? 4.005 -1.327 -20.087 1.00 94.00 140 THR A O 1
ATOM 1094 N N . LYS A 1 141 ? 6.205 -1.128 -19.625 1.00 91.19 141 LYS A N 1
ATOM 1095 C CA . LYS A 1 141 ? 6.091 -0.417 -18.340 1.00 91.19 141 LYS A CA 1
ATOM 1096 C C . LYS A 1 141 ? 5.367 -1.213 -17.248 1.00 91.19 141 LYS A C 1
ATOM 1098 O O . LYS A 1 141 ? 4.816 -0.627 -16.327 1.00 91.19 141 LYS A O 1
ATOM 1103 N N . ALA A 1 142 ? 5.380 -2.541 -17.324 1.00 92.50 142 ALA A N 1
ATOM 1104 C CA . ALA A 1 142 ? 4.974 -3.371 -16.195 1.00 92.50 142 ALA A CA 1
ATOM 1105 C C . ALA A 1 142 ? 5.977 -3.254 -15.032 1.00 92.50 142 ALA A C 1
ATOM 1107 O O . ALA A 1 142 ? 5.609 -3.413 -13.876 1.00 92.50 142 ALA A O 1
ATOM 1108 N N . THR A 1 143 ? 7.242 -2.957 -15.331 1.00 94.56 143 THR A N 1
ATOM 1109 C CA . THR A 1 143 ? 8.300 -2.798 -14.328 1.00 94.56 143 THR A CA 1
ATOM 1110 C C . THR A 1 143 ? 9.078 -1.511 -14.547 1.00 94.56 143 THR A C 1
ATOM 1112 O O . THR A 1 143 ? 9.240 -1.063 -15.689 1.00 94.56 143 THR A O 1
ATOM 1115 N N . GLY A 1 144 ? 9.629 -0.968 -13.467 1.00 90.81 144 GLY A N 1
ATOM 1116 C CA . GLY A 1 144 ? 10.465 0.219 -13.475 1.00 90.81 144 GLY A CA 1
ATOM 1117 C C . GLY A 1 144 ? 11.900 -0.023 -13.936 1.00 90.81 144 GLY A C 1
ATOM 1118 O O . GLY A 1 144 ? 12.251 -1.005 -14.603 1.00 90.81 144 GLY A O 1
ATOM 1119 N N . LYS A 1 145 ? 12.761 0.943 -13.601 1.00 93.12 145 LYS A N 1
ATOM 1120 C CA . LYS A 1 145 ? 14.208 0.838 -13.842 1.00 93.12 145 LYS A CA 1
ATOM 1121 C C . LYS A 1 145 ? 14.863 -0.101 -12.833 1.00 93.12 145 LYS A C 1
ATOM 1123 O O . LYS A 1 145 ? 15.717 -0.902 -13.234 1.00 93.12 145 LYS A O 1
ATOM 1128 N N . ARG A 1 146 ? 14.439 0.002 -11.570 1.00 95.00 146 ARG A N 1
ATOM 1129 C CA . ARG A 1 146 ? 14.859 -0.853 -10.462 1.00 95.00 146 ARG A CA 1
ATOM 1130 C C . ARG A 1 146 ? 14.572 -2.324 -10.768 1.00 95.00 146 ARG A C 1
ATOM 1132 O O . ARG A 1 146 ? 13.710 -2.651 -11.582 1.00 95.00 146 ARG A O 1
ATOM 1139 N N . ASN A 1 147 ? 15.369 -3.211 -10.183 1.00 94.12 147 ASN A N 1
ATOM 1140 C CA . ASN A 1 147 ? 15.170 -4.645 -10.331 1.00 94.12 147 ASN A CA 1
ATOM 1141 C C . ASN A 1 147 ? 13.866 -5.055 -9.611 1.00 94.12 147 ASN A C 1
ATOM 1143 O O . ASN A 1 147 ? 13.763 -4.795 -8.412 1.00 94.12 147 ASN A O 1
ATOM 1147 N N . PRO A 1 148 ? 12.906 -5.711 -10.293 1.00 94.12 148 PRO A N 1
ATOM 1148 C CA . PRO A 1 148 ? 11.643 -6.136 -9.681 1.00 94.12 148 PRO A CA 1
ATOM 1149 C C . PRO A 1 148 ? 11.808 -7.079 -8.483 1.00 94.12 148 PRO A C 1
ATOM 1151 O O . PRO A 1 148 ? 10.942 -7.142 -7.617 1.00 94.12 148 PRO A O 1
ATOM 1154 N N . LEU A 1 149 ? 12.924 -7.815 -8.409 1.00 94.69 149 LEU A N 1
ATOM 1155 C CA . LEU A 1 149 ? 13.225 -8.649 -7.243 1.00 94.69 149 LEU A CA 1
ATOM 1156 C C . LEU A 1 149 ? 13.495 -7.797 -5.997 1.00 94.69 149 LEU A C 1
ATOM 1158 O O . LEU A 1 149 ? 13.006 -8.126 -4.921 1.00 94.69 149 LEU A O 1
ATOM 1162 N N . ASP A 1 150 ? 14.204 -6.677 -6.155 1.00 96.56 150 ASP A N 1
ATOM 1163 C CA . ASP A 1 150 ? 14.538 -5.782 -5.045 1.00 96.56 150 ASP A CA 1
ATOM 1164 C C . ASP A 1 150 ? 13.284 -5.051 -4.538 1.00 96.56 150 ASP A C 1
ATOM 1166 O O . ASP A 1 150 ? 13.135 -4.828 -3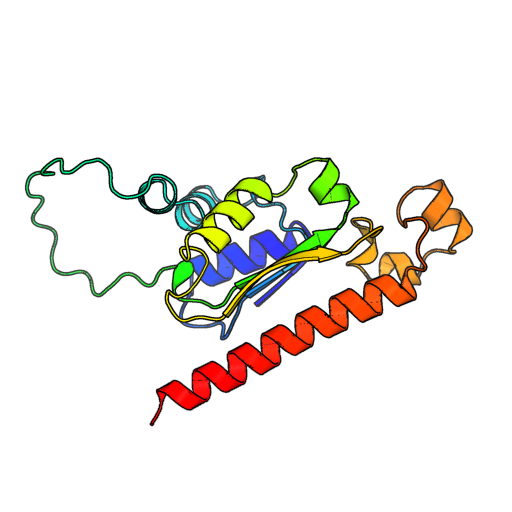.336 1.00 96.56 150 ASP A O 1
ATOM 1170 N N . THR A 1 151 ? 12.372 -4.659 -5.438 1.00 96.81 151 THR A N 1
ATOM 1171 C CA . THR A 1 151 ? 11.098 -4.033 -5.044 1.00 96.81 151 THR A CA 1
ATOM 1172 C C . THR A 1 151 ? 10.166 -5.048 -4.389 1.00 96.81 151 THR A C 1
ATOM 1174 O O . THR A 1 151 ? 9.565 -4.737 -3.361 1.00 96.81 151 THR A O 1
ATOM 1177 N N . SER A 1 152 ? 10.111 -6.284 -4.896 1.00 95.94 152 SER A N 1
ATOM 1178 C CA . SER A 1 152 ? 9.367 -7.387 -4.274 1.00 95.94 152 SER A CA 1
ATOM 1179 C C . SER A 1 152 ? 9.874 -7.713 -2.862 1.00 95.94 152 SER A C 1
ATOM 1181 O O . SER A 1 152 ? 9.073 -7.847 -1.932 1.00 95.94 152 SER A O 1
ATOM 1183 N N . GLU A 1 153 ? 11.196 -7.769 -2.660 1.00 97.25 153 GLU A N 1
ATOM 1184 C CA . GLU A 1 153 ? 11.803 -7.984 -1.342 1.00 97.25 153 GLU A CA 1
ATOM 1185 C C . GLU A 1 153 ? 11.439 -6.862 -0.359 1.00 97.25 153 GLU A C 1
ATOM 1187 O O . GLU A 1 153 ? 11.084 -7.133 0.792 1.00 97.25 153 GLU A O 1
ATOM 1192 N N . GLU A 1 154 ? 11.453 -5.604 -0.805 1.00 98.12 154 GLU A N 1
ATOM 1193 C CA . GLU A 1 154 ? 11.068 -4.462 0.026 1.00 98.12 154 GLU A CA 1
ATOM 1194 C C . GLU A 1 154 ? 9.574 -4.492 0.393 1.00 98.12 154 GLU A C 1
ATOM 1196 O O . GLU A 1 154 ? 9.222 -4.333 1.567 1.00 98.12 154 GLU A O 1
ATOM 1201 N N . ILE A 1 155 ? 8.690 -4.753 -0.580 1.00 98.00 155 ILE A N 1
ATOM 1202 C CA . ILE A 1 155 ? 7.241 -4.903 -0.363 1.00 98.00 155 ILE A CA 1
ATOM 1203 C C . ILE A 1 155 ? 6.973 -6.012 0.659 1.00 98.00 155 ILE A C 1
ATOM 1205 O O . ILE A 1 155 ? 6.198 -5.816 1.605 1.00 98.00 155 ILE A O 1
ATOM 1209 N N . SER A 1 156 ? 7.636 -7.159 0.494 1.00 98.12 156 SER A N 1
ATOM 1210 C CA . SER A 1 156 ? 7.537 -8.306 1.397 1.00 98.12 156 SER A CA 1
ATOM 1211 C C . SER A 1 156 ? 8.014 -7.943 2.802 1.00 98.12 156 SER A C 1
ATOM 1213 O O . SER A 1 156 ? 7.271 -8.102 3.773 1.00 98.12 156 SER A O 1
ATOM 1215 N N . THR A 1 157 ? 9.203 -7.351 2.917 1.00 98.44 157 THR A N 1
ATOM 1216 C CA . THR A 1 157 ? 9.805 -6.956 4.196 1.00 98.44 157 THR A CA 1
ATOM 1217 C C . THR A 1 157 ? 8.919 -5.980 4.961 1.00 98.44 157 THR A C 1
ATOM 1219 O O . THR A 1 157 ? 8.659 -6.186 6.151 1.00 98.44 157 THR A O 1
ATOM 1222 N N . ARG A 1 158 ? 8.399 -4.940 4.297 1.00 98.50 158 ARG A N 1
ATOM 1223 C CA . ARG A 1 158 ? 7.503 -3.960 4.930 1.00 98.50 158 ARG A CA 1
ATOM 1224 C C . ARG A 1 158 ? 6.187 -4.589 5.363 1.00 98.50 158 ARG A C 1
ATOM 1226 O O . ARG A 1 158 ? 5.727 -4.340 6.476 1.00 98.50 158 ARG A O 1
ATOM 1233 N N . THR A 1 159 ? 5.613 -5.437 4.513 1.00 98.50 159 THR A N 1
ATOM 1234 C CA . THR A 1 159 ? 4.368 -6.151 4.810 1.00 98.50 159 THR A CA 1
ATOM 1235 C C . THR A 1 159 ? 4.528 -7.062 6.027 1.00 98.50 159 THR A C 1
ATOM 1237 O O . THR A 1 159 ? 3.750 -6.970 6.976 1.00 98.50 159 THR A O 1
ATOM 1240 N N . HIS A 1 160 ? 5.558 -7.910 6.039 1.00 98.38 160 HIS A N 1
ATOM 1241 C CA . HIS A 1 160 ? 5.827 -8.821 7.149 1.00 98.38 160 HIS A CA 1
ATOM 1242 C C . HIS A 1 160 ? 6.135 -8.073 8.446 1.00 98.38 160 HIS A C 1
ATOM 1244 O O . HIS A 1 160 ? 5.564 -8.399 9.487 1.00 98.38 160 HIS A O 1
ATOM 1250 N N . SER A 1 161 ? 6.978 -7.039 8.387 1.00 98.31 161 SER A N 1
ATOM 1251 C CA . SER A 1 161 ? 7.332 -6.236 9.565 1.00 98.31 161 SER A CA 1
ATOM 1252 C C . SER A 1 161 ? 6.107 -5.579 10.198 1.00 98.31 161 SER A C 1
ATOM 1254 O O . SER A 1 161 ? 5.981 -5.547 11.424 1.00 98.31 161 SER A O 1
ATOM 1256 N N . PHE A 1 162 ? 5.174 -5.101 9.372 1.00 98.31 162 PHE A N 1
ATOM 1257 C CA . PHE A 1 162 ? 3.916 -4.535 9.841 1.00 98.31 162 PHE A CA 1
ATOM 1258 C C . PHE A 1 162 ? 3.026 -5.584 10.515 1.00 98.31 162 PHE A C 1
ATOM 1260 O O . PHE A 1 162 ? 2.551 -5.359 11.626 1.00 98.31 162 PHE A O 1
ATOM 1267 N N . ILE A 1 163 ? 2.840 -6.748 9.883 1.00 97.94 163 ILE A N 1
ATOM 1268 C CA . ILE A 1 163 ? 2.007 -7.833 10.424 1.00 97.94 163 ILE A CA 1
ATOM 1269 C C . ILE A 1 163 ? 2.553 -8.330 11.769 1.00 97.94 163 ILE A C 1
ATOM 1271 O O . ILE A 1 163 ? 1.785 -8.503 12.718 1.00 97.94 163 ILE A O 1
ATOM 1275 N N . GLU A 1 164 ? 3.868 -8.535 11.876 1.00 97.81 164 GLU A N 1
ATOM 1276 C CA . GLU A 1 164 ? 4.497 -8.963 13.130 1.00 97.81 164 GLU A CA 1
ATOM 1277 C C . GLU A 1 164 ? 4.360 -7.901 14.224 1.00 97.81 164 GLU A C 1
ATOM 1279 O O . GLU A 1 164 ? 4.054 -8.230 15.371 1.00 97.81 164 GLU A O 1
ATOM 1284 N N . SER A 1 165 ? 4.515 -6.622 13.876 1.00 96.94 165 SER A N 1
ATOM 1285 C CA . SER A 1 165 ? 4.301 -5.524 14.823 1.00 96.94 165 SER A CA 1
ATOM 1286 C C . SER A 1 165 ? 2.847 -5.479 15.308 1.00 96.94 165 SER A C 1
ATOM 1288 O O . SER A 1 165 ? 2.613 -5.424 16.513 1.00 96.94 165 SER A O 1
ATOM 1290 N N . ALA A 1 166 ? 1.871 -5.612 14.402 1.00 95.69 166 ALA A N 1
ATOM 1291 C CA . ALA A 1 166 ? 0.450 -5.659 14.750 1.00 95.69 166 ALA A CA 1
ATOM 1292 C C . ALA A 1 166 ? 0.121 -6.824 15.699 1.00 95.69 166 ALA A C 1
ATOM 1294 O O . ALA A 1 166 ? -0.636 -6.643 16.652 1.00 95.69 166 ALA A O 1
ATOM 1295 N N . ARG A 1 167 ? 0.729 -8.001 15.485 1.00 95.69 167 ARG A N 1
ATOM 1296 C CA . ARG A 1 167 ? 0.570 -9.170 16.367 1.00 95.69 167 ARG A CA 1
ATOM 1297 C C . ARG A 1 167 ? 1.151 -8.930 17.761 1.00 95.69 167 ARG A C 1
ATOM 1299 O O . ARG A 1 167 ? 0.557 -9.349 18.750 1.00 95.69 167 ARG A O 1
ATOM 1306 N N . ARG A 1 168 ? 2.305 -8.266 17.859 1.00 94.44 168 ARG A N 1
ATOM 1307 C CA . ARG A 1 168 ? 2.910 -7.935 19.159 1.00 94.44 168 ARG A CA 1
ATOM 1308 C C . ARG A 1 168 ? 2.051 -6.939 19.932 1.00 94.44 168 ARG A C 1
ATOM 1310 O O . ARG A 1 168 ? 1.818 -7.146 21.118 1.00 94.44 168 ARG A O 1
ATOM 1317 N N . SER A 1 169 ? 1.531 -5.913 19.259 1.00 90.12 169 SER A N 1
ATOM 1318 C CA . SER A 1 169 ? 0.659 -4.915 19.886 1.00 90.12 169 SER A CA 1
ATOM 1319 C C . SER A 1 169 ? -0.648 -5.507 20.414 1.00 90.12 169 SER A C 1
ATOM 1321 O O . SER A 1 169 ? -1.100 -5.088 21.475 1.00 90.12 169 SER A O 1
ATOM 1323 N N . SER A 1 170 ? -1.236 -6.500 19.735 1.00 87.88 170 SER A N 1
ATOM 1324 C CA . SER A 1 170 ? -2.458 -7.150 20.233 1.00 87.88 170 SER A CA 1
ATOM 1325 C C . SER A 1 170 ? -2.226 -7.995 21.489 1.00 87.88 170 SER A C 1
ATOM 1327 O O . SER A 1 170 ? -3.135 -8.133 22.296 1.00 87.88 170 SER A O 1
ATOM 1329 N N . MET A 1 171 ? -1.023 -8.552 21.670 1.00 86.44 171 MET A N 1
ATOM 1330 C CA . MET A 1 171 ? -0.688 -9.339 22.865 1.00 86.44 171 MET A CA 1
ATOM 1331 C C . MET A 1 171 ? -0.469 -8.453 24.097 1.00 86.44 171 MET A C 1
ATOM 1333 O O . MET A 1 171 ? -0.835 -8.843 25.195 1.00 86.44 171 MET A O 1
ATOM 1337 N N . SER A 1 172 ? 0.080 -7.244 23.929 1.00 78.31 172 SER A N 1
ATOM 1338 C CA . SER A 1 172 ? 0.334 -6.326 25.055 1.00 78.31 172 SER A CA 1
ATOM 1339 C C . SER A 1 172 ? -0.920 -5.705 25.677 1.00 78.31 172 SER A C 1
ATOM 1341 O O . SER A 1 172 ? -0.833 -5.089 26.731 1.00 78.31 172 SER A O 1
ATOM 1343 N N . THR A 1 173 ? -2.072 -5.801 25.013 1.00 68.25 173 THR A N 1
ATOM 1344 C CA . THR A 1 173 ? -3.347 -5.235 25.485 1.00 68.25 173 THR A CA 1
ATOM 1345 C C . THR A 1 173 ? -4.173 -6.197 26.343 1.00 68.25 173 THR A C 1
ATOM 1347 O O . THR A 1 173 ? -5.250 -5.810 26.789 1.00 68.25 173 THR A O 1
ATOM 1350 N N . GLU A 1 174 ? -3.708 -7.434 26.549 1.00 62.34 174 GLU A N 1
ATOM 1351 C CA . GLU A 1 174 ? -4.412 -8.469 27.326 1.00 62.34 174 GLU A CA 1
ATOM 1352 C C . GLU A 1 174 ? -3.896 -8.635 28.774 1.00 62.34 174 GLU A C 1
ATOM 1354 O O . GLU A 1 174 ? -4.465 -9.438 29.514 1.00 62.34 174 GLU A O 1
ATOM 1359 N N . ASP A 1 175 ? -2.884 -7.857 29.186 1.00 47.31 175 ASP A N 1
ATOM 1360 C CA . ASP A 1 175 ? -2.344 -7.794 30.561 1.00 47.31 175 ASP A CA 1
ATOM 1361 C C . ASP A 1 175 ? -2.931 -6.615 31.365 1.00 47.31 175 ASP A C 1
ATOM 1363 O O . ASP A 1 175 ? -3.221 -6.801 32.573 1.00 47.31 175 ASP A O 1
#

Organism: NCBI:txid420275

Foldseek 3Di:
DEDAACGLLVQLLVCQVPVVPDLAYEYEQYQVVPHDPVSSCLQQVVCLLPPPPDPDDDDDDPDPPDPPNDGSLQHAYEYEYEPVCVVVCGPVLVSQVSCVVSCNRHYNPHHHDRYYQYQFDRLLCDCVCVVDDVVVCVVVVVGGPDDSVVSNVVSVVVVVVSVVRSVVVVVVVVD

pLDDT: mean 88.18, std 16.84, range [40.62, 98.69]

InterPro domains:
  IPR001375 Peptidase S9, prolyl oligopeptidase, catalytic domain [PF00326] (2-70)
  IPR029058 Alpha/Beta hydrolase fold [G3DSA:3.40.50.1820] (1-174)
  IPR029058 Alpha/Beta hydrolase fold [SSF53474] (2-118)

Radius of gyration: 18.09 Å; chains: 1; bounding box: 48×38×53 Å

Secondary structure (DSSP, 8-state):
-EEETHHHHHHHHHHHH-TTS-SEEEEES--GGGS-HHHHHHHT-HHHHS-S-------------------GGGSEEEEEEEHHHHHHTGGGHHHHHHHHHTT-SS-TTS--EEEEETT--GGGGSTHHHHS-HHHHHHHTSS-SS-HHHHHHHHHHHHHHHHHHHHHHHHTT--